Protein AF-A0A5K1BA88-F1 (afdb_monomer_lite)

Radius of gyration: 12.35 Å; chains: 1; bounding box: 27×23×30 Å

Organism: NCBI:txid210225

Foldseek 3Di:
DDPVVQVVVVVVCCVPPPVVVVDPDDDDDDPPDDDPDDDDCVVQPDDVPDDDDHDDD

InterPro domains:
  IPR044845 Glycosyltransferase HPAT/SRGT1-like [PTHR31485] (1-57)

pLDDT: mean 87.38, std 8.11, range [53.75, 95.88]

Sequence (57 aa):
YPAINKPAGVAHWLNHSEDAKNVDWVVILDADMIMRGPILPWEVGAERGKPVAAYYG

Structure (mmCIF, N/CA/C/O backbone):
data_AF-A0A5K1BA88-F1
#
_entry.id   AF-A0A5K1BA88-F1
#
loop_
_atom_site.group_PDB
_atom_site.id
_atom_site.type_symbol
_atom_site.label_atom_id
_atom_site.label_alt_id
_atom_site.label_comp_id
_atom_site.label_asym_id
_atom_site.label_entity_id
_atom_site.label_seq_id
_atom_site.pdbx_PDB_ins_code
_atom_site.Cartn_x
_atom_site.Cartn_y
_atom_site.Cartn_z
_atom_site.occupancy
_atom_site.B_iso_or_equiv
_atom_site.auth_seq_id
_atom_site.auth_comp_id
_atom_site.auth_asym_id
_atom_site.auth_atom_id
_atom_site.pdbx_PDB_model_num
ATOM 1 N N . TYR A 1 1 ? 16.700 8.574 -4.072 1.00 53.75 1 TYR A N 1
ATOM 2 C CA . TYR A 1 1 ? 15.795 8.324 -2.931 1.00 53.75 1 TYR A CA 1
ATOM 3 C C . TYR A 1 1 ? 15.891 6.847 -2.567 1.00 53.75 1 TYR A C 1
ATOM 5 O O . TYR A 1 1 ? 15.646 6.035 -3.451 1.00 53.75 1 TYR A O 1
ATOM 13 N N . PRO A 1 2 ? 16.306 6.472 -1.345 1.00 69.88 2 PRO A N 1
ATOM 14 C CA . PRO A 1 2 ? 16.369 5.068 -0.933 1.00 69.88 2 PRO A CA 1
ATOM 15 C C . PRO A 1 2 ? 15.002 4.369 -1.021 1.00 69.88 2 PRO A C 1
ATOM 17 O O . PRO A 1 2 ? 13.994 4.941 -0.610 1.00 69.88 2 PRO A O 1
ATOM 20 N N . ALA A 1 3 ? 14.960 3.122 -1.505 1.00 64.12 3 ALA A N 1
ATOM 21 C CA . ALA A 1 3 ? 13.722 2.333 -1.607 1.00 64.12 3 ALA A CA 1
ATOM 22 C C . ALA A 1 3 ? 13.027 2.118 -0.246 1.00 64.12 3 ALA A C 1
ATOM 24 O O . ALA A 1 3 ? 11.802 2.048 -0.178 1.00 64.12 3 ALA A O 1
ATOM 25 N N . ILE A 1 4 ? 13.802 2.111 0.846 1.00 69.12 4 ILE A N 1
ATOM 26 C CA . ILE A 1 4 ? 13.308 1.995 2.228 1.00 69.12 4 ILE A CA 1
ATOM 27 C C . ILE A 1 4 ? 12.402 3.162 2.655 1.00 69.12 4 ILE A C 1
ATOM 29 O O . ILE A 1 4 ? 11.598 3.020 3.575 1.00 69.12 4 ILE A O 1
ATOM 33 N N . ASN A 1 5 ? 12.472 4.299 1.957 1.00 83.00 5 ASN A N 1
ATOM 34 C CA . ASN A 1 5 ? 11.652 5.461 2.283 1.00 83.00 5 ASN A CA 1
ATOM 35 C C . ASN A 1 5 ? 10.174 5.247 1.941 1.00 83.00 5 ASN A C 1
ATOM 37 O O . ASN A 1 5 ? 9.330 5.886 2.560 1.00 83.00 5 ASN A O 1
ATOM 41 N N . LYS A 1 6 ? 9.837 4.362 0.988 1.00 87.44 6 LYS A N 1
ATOM 42 C CA . LYS A 1 6 ? 8.434 4.157 0.589 1.00 87.44 6 LYS A CA 1
ATOM 43 C C . LYS A 1 6 ? 7.642 3.420 1.677 1.00 87.44 6 LYS A C 1
ATOM 45 O O . LYS A 1 6 ? 6.644 3.983 2.124 1.00 87.44 6 LYS A O 1
ATOM 50 N N . PRO A 1 7 ? 8.085 2.253 2.199 1.00 87.69 7 PRO A N 1
ATOM 51 C CA . PRO A 1 7 ? 7.396 1.616 3.322 1.00 87.69 7 PRO A CA 1
ATOM 52 C C . PRO A 1 7 ? 7.339 2.507 4.568 1.00 87.69 7 PRO A C 1
ATOM 54 O O . PRO A 1 7 ? 6.299 2.580 5.215 1.00 87.69 7 PRO A O 1
ATOM 57 N N . ALA A 1 8 ? 8.422 3.233 4.876 1.00 90.38 8 ALA A N 1
ATOM 58 C CA . ALA A 1 8 ? 8.455 4.156 6.011 1.00 90.38 8 ALA A CA 1
ATOM 59 C C . ALA A 1 8 ? 7.478 5.332 5.840 1.00 90.38 8 ALA A C 1
ATOM 61 O O . ALA A 1 8 ? 6.777 5.689 6.784 1.00 90.38 8 ALA A O 1
ATOM 62 N N . GLY A 1 9 ? 7.390 5.905 4.636 1.00 91.75 9 GLY A N 1
ATOM 63 C CA . GLY A 1 9 ? 6.452 6.982 4.318 1.00 91.75 9 GLY A CA 1
ATOM 64 C C . GLY A 1 9 ? 4.996 6.534 4.424 1.00 91.75 9 GLY A C 1
ATOM 65 O O . GLY A 1 9 ? 4.189 7.231 5.036 1.00 91.75 9 GLY A O 1
ATOM 66 N N . VAL A 1 10 ? 4.674 5.340 3.914 1.00 91.75 10 VAL A N 1
ATOM 67 C CA . VAL A 1 10 ? 3.332 4.754 4.057 1.00 91.75 10 VAL A CA 1
ATOM 68 C C . VAL A 1 10 ? 3.016 4.474 5.524 1.00 91.75 10 VAL A C 1
ATOM 70 O O . VAL A 1 10 ? 1.954 4.870 5.992 1.00 91.75 10 VAL A O 1
ATOM 73 N N . ALA A 1 11 ? 3.937 3.874 6.281 1.00 90.94 11 ALA A N 1
AT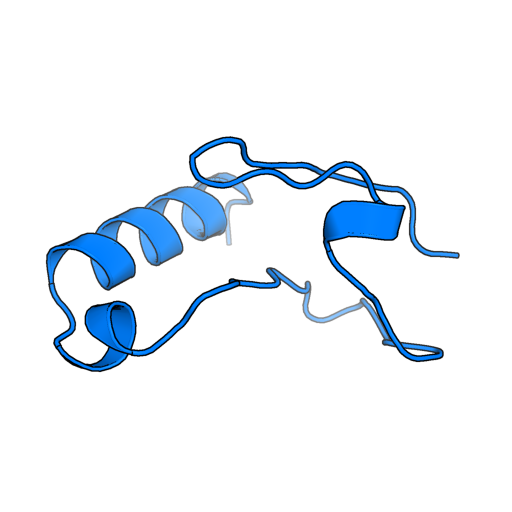OM 74 C CA . ALA A 1 11 ? 3.741 3.633 7.710 1.00 90.94 11 ALA A CA 1
ATOM 75 C C . ALA A 1 11 ? 3.531 4.940 8.493 1.00 90.94 11 ALA A C 1
ATOM 77 O O . ALA A 1 11 ? 2.658 5.015 9.355 1.00 90.94 11 ALA A O 1
ATOM 78 N N . HIS A 1 12 ? 4.295 5.989 8.186 1.00 93.44 12 HIS A N 1
ATOM 79 C CA . HIS A 1 12 ? 4.096 7.300 8.794 1.00 93.44 12 HIS A CA 1
ATOM 80 C C . HIS A 1 12 ? 2.711 7.866 8.453 1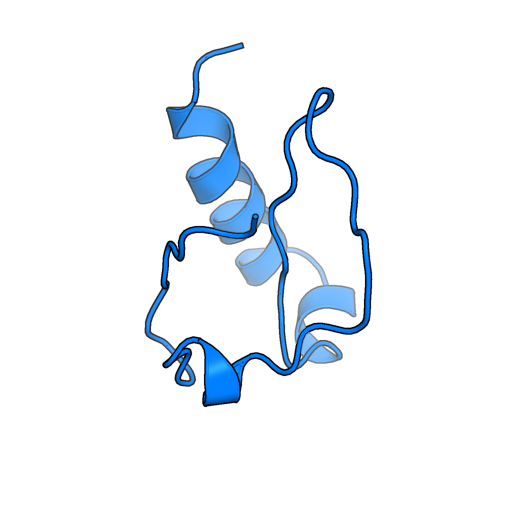.00 93.44 12 HIS A C 1
ATOM 82 O O . HIS A 1 12 ? 1.999 8.304 9.354 1.00 93.44 12 HIS A O 1
ATOM 88 N N . TRP A 1 13 ? 2.306 7.826 7.182 1.00 94.31 13 TRP A N 1
ATOM 89 C CA . TRP A 1 13 ? 1.002 8.319 6.737 1.00 94.31 13 TRP A CA 1
ATOM 90 C C . TRP A 1 13 ? -0.165 7.571 7.398 1.00 94.31 13 TRP A C 1
ATOM 92 O O . TRP A 1 13 ? -1.056 8.220 7.944 1.00 94.31 13 TRP A O 1
ATOM 102 N N . LEU A 1 14 ? -0.104 6.236 7.456 1.00 91.75 14 LEU A N 1
ATOM 103 C CA . LEU A 1 14 ? -1.109 5.394 8.119 1.00 91.75 14 LEU A CA 1
ATOM 104 C C . LEU A 1 14 ? -1.316 5.754 9.599 1.00 91.75 14 LEU A C 1
ATOM 106 O O . LEU A 1 14 ? -2.424 5.630 10.110 1.00 91.75 14 LEU A O 1
ATOM 110 N N . ASN A 1 15 ? -0.263 6.207 10.286 1.00 93.62 15 ASN A N 1
ATOM 111 C CA . ASN A 1 15 ? -0.318 6.540 11.711 1.00 93.62 15 ASN A CA 1
ATOM 112 C C . ASN A 1 15 ? -0.745 7.988 12.007 1.00 93.62 15 ASN A C 1
ATOM 114 O O . ASN A 1 15 ? -1.139 8.273 13.136 1.00 93.62 15 ASN A O 1
ATOM 118 N N . HIS A 1 16 ? -0.649 8.904 11.038 1.00 95.81 16 HIS A N 1
ATOM 119 C CA . HIS A 1 16 ? -0.778 10.345 11.303 1.00 95.81 16 HIS A CA 1
ATOM 120 C C . HIS A 1 16 ? -1.819 11.069 10.438 1.00 95.81 16 HIS A C 1
ATOM 122 O O . HIS A 1 16 ? -2.118 12.228 10.714 1.00 95.81 16 HIS A O 1
ATOM 128 N N . SER A 1 17 ? -2.374 10.435 9.403 1.00 95.88 17 SER A N 1
ATOM 129 C CA . SER A 1 17 ? -3.387 11.045 8.533 1.00 95.88 17 SER A CA 1
ATOM 130 C C . SER A 1 17 ? -4.789 10.535 8.862 1.00 95.88 17 SER A C 1
ATOM 132 O O . SER A 1 17 ? -5.006 9.336 9.020 1.00 95.88 17 SER A O 1
ATOM 134 N N . GLU A 1 18 ? -5.768 11.440 8.941 1.00 95.50 18 GLU A N 1
ATOM 135 C CA . GLU A 1 18 ? -7.176 11.052 9.084 1.00 95.50 18 GLU A CA 1
ATOM 136 C C . GLU A 1 18 ? -7.715 10.365 7.828 1.00 95.50 18 GLU A C 1
ATOM 138 O O . GLU A 1 18 ? -8.501 9.426 7.945 1.00 95.50 18 GLU A O 1
ATOM 143 N N . ASP A 1 19 ? -7.224 10.748 6.648 1.00 93.12 19 ASP A N 1
ATOM 144 C CA . ASP A 1 19 ? -7.597 10.131 5.371 1.00 93.12 19 ASP A CA 1
ATOM 145 C C . ASP A 1 19 ? -7.228 8.649 5.330 1.00 93.12 19 ASP A C 1
ATOM 147 O O . ASP A 1 19 ? -7.950 7.839 4.749 1.00 93.12 19 ASP A O 1
ATOM 151 N N . ALA A 1 20 ? -6.143 8.270 6.013 1.00 92.00 20 ALA A N 1
ATOM 152 C CA . ALA A 1 20 ? -5.701 6.885 6.092 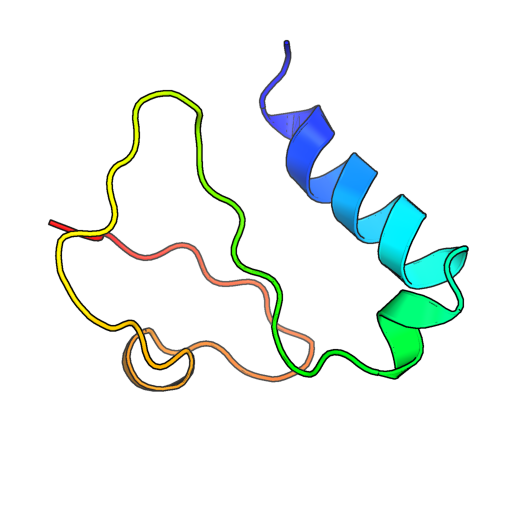1.00 92.00 20 ALA A CA 1
ATOM 153 C C . ALA A 1 20 ? -6.735 5.961 6.768 1.00 92.00 20 ALA A C 1
ATOM 155 O O . ALA A 1 20 ? -6.710 4.750 6.557 1.00 92.00 20 ALA A O 1
ATOM 156 N N . LYS A 1 21 ? -7.674 6.513 7.550 1.00 91.44 21 LYS A N 1
ATOM 157 C CA . LYS A 1 21 ? -8.775 5.753 8.166 1.00 91.44 21 LYS A CA 1
ATOM 158 C C . LYS A 1 21 ? -9.870 5.376 7.163 1.00 91.44 21 LYS A C 1
ATOM 160 O O . LYS A 1 21 ? -10.665 4.489 7.456 1.00 91.44 21 LYS A O 1
ATOM 165 N N . ASN A 1 22 ? -9.906 6.038 6.005 1.00 94.19 22 ASN A N 1
ATOM 166 C CA . ASN A 1 22 ? -10.937 5.885 4.977 1.00 94.19 22 ASN A CA 1
ATOM 167 C C . ASN A 1 22 ? -10.438 5.122 3.739 1.00 94.19 22 ASN A C 1
ATOM 169 O O . ASN A 1 22 ? -11.117 5.111 2.714 1.00 94.19 22 ASN A O 1
ATOM 173 N N . VAL A 1 23 ? -9.255 4.505 3.810 1.00 90.75 23 VAL A N 1
ATOM 174 C CA . VAL A 1 23 ? -8.707 3.685 2.726 1.00 90.75 23 VAL A CA 1
ATOM 175 C C . VAL A 1 23 ? -8.631 2.222 3.139 1.00 90.75 23 VAL A C 1
ATOM 177 O O . VAL A 1 23 ? -8.176 1.883 4.229 1.00 90.75 23 VAL A O 1
ATOM 180 N N . ASP A 1 24 ? -9.041 1.334 2.238 1.00 90.25 24 ASP A N 1
ATOM 181 C CA . ASP A 1 24 ? -8.920 -0.110 2.452 1.00 90.25 24 ASP A CA 1
ATOM 182 C C . ASP A 1 24 ? -7.587 -0.670 1.945 1.00 90.25 24 ASP A C 1
ATOM 184 O O . ASP A 1 24 ? -7.086 -1.662 2.477 1.00 90.25 24 ASP A O 1
ATOM 188 N N . TRP A 1 25 ? -6.999 -0.026 0.931 1.00 90.75 25 TRP A N 1
ATOM 189 C CA . TRP A 1 25 ? -5.821 -0.517 0.219 1.00 90.75 25 TRP A CA 1
ATOM 190 C C . TRP A 1 25 ? -4.878 0.622 -0.162 1.00 90.75 25 TRP A C 1
ATOM 192 O O . TRP A 1 25 ? -5.314 1.703 -0.552 1.00 90.75 25 TRP A O 1
ATOM 202 N N . VAL A 1 26 ? -3.574 0.347 -0.100 1.00 91.75 26 VAL A N 1
ATOM 203 C CA . VAL A 1 26 ? -2.515 1.254 -0.555 1.00 91.75 26 VAL A CA 1
ATOM 204 C C . VAL A 1 26 ? -1.708 0.541 -1.629 1.00 91.75 26 VAL A C 1
ATOM 206 O O . VAL A 1 26 ? -1.157 -0.530 -1.381 1.00 91.75 26 VAL A O 1
ATOM 209 N N . VAL A 1 27 ? -1.616 1.145 -2.812 1.00 91.12 27 VAL A N 1
ATOM 210 C CA . VAL A 1 27 ? -0.732 0.687 -3.889 1.00 91.12 27 VAL A CA 1
ATOM 211 C C . VAL A 1 27 ? 0.484 1.604 -3.918 1.00 91.12 27 VAL A C 1
ATOM 213 O O . VAL A 1 27 ? 0.349 2.813 -4.094 1.00 91.12 27 VAL A O 1
ATOM 216 N N . ILE A 1 28 ? 1.673 1.033 -3.730 1.00 90.38 28 ILE A N 1
ATOM 217 C CA . ILE A 1 28 ? 2.940 1.753 -3.880 1.00 90.38 28 ILE A CA 1
ATOM 218 C C . ILE A 1 28 ? 3.431 1.511 -5.305 1.00 90.38 28 ILE A C 1
ATOM 220 O O . ILE A 1 28 ? 3.709 0.371 -5.669 1.00 90.38 28 ILE A O 1
ATOM 224 N N . LEU A 1 29 ? 3.529 2.580 -6.092 1.00 88.88 29 LEU A N 1
ATOM 225 C CA . LEU A 1 29 ? 3.960 2.548 -7.487 1.00 88.88 29 LEU A CA 1
ATOM 226 C C . LEU A 1 29 ? 5.209 3.419 -7.659 1.00 88.88 29 LEU A C 1
ATOM 228 O O . LEU A 1 29 ? 5.263 4.539 -7.145 1.00 88.88 29 LEU A O 1
ATOM 232 N N . ASP A 1 30 ? 6.207 2.909 -8.375 1.00 87.25 30 ASP A N 1
ATOM 233 C CA . ASP A 1 30 ? 7.427 3.658 -8.674 1.00 87.25 30 ASP A CA 1
ATOM 234 C C . ASP A 1 30 ? 7.224 4.603 -9.862 1.00 87.25 30 ASP A C 1
ATOM 236 O O . ASP A 1 30 ? 6.290 4.458 -10.646 1.00 87.25 30 ASP A O 1
ATOM 240 N N . ALA A 1 31 ? 8.104 5.598 -9.993 1.00 89.06 31 ALA A N 1
ATOM 241 C CA . ALA A 1 31 ? 7.986 6.633 -11.023 1.00 89.06 31 ALA A CA 1
ATOM 242 C C . ALA A 1 31 ? 8.142 6.097 -12.462 1.00 89.06 31 ALA A C 1
ATOM 244 O O . ALA A 1 31 ? 7.775 6.782 -13.412 1.00 89.06 31 ALA A O 1
ATOM 245 N N . ASP A 1 32 ? 8.700 4.899 -12.617 1.00 88.81 32 ASP A N 1
ATOM 246 C CA . ASP A 1 32 ? 8.917 4.186 -13.876 1.00 88.81 32 ASP A CA 1
ATOM 247 C C . ASP A 1 32 ? 7.940 3.014 -14.088 1.00 88.81 32 ASP A C 1
ATOM 249 O O . ASP A 1 32 ? 8.028 2.310 -15.096 1.00 88.81 32 ASP A O 1
ATOM 253 N N . MET A 1 33 ? 6.980 2.812 -13.179 1.00 88.44 33 MET A N 1
ATOM 254 C CA . MET A 1 33 ? 5.941 1.793 -13.318 1.00 88.44 33 MET A CA 1
ATOM 255 C C . MET A 1 33 ? 4.665 2.377 -13.933 1.00 88.44 33 MET A C 1
ATOM 257 O O . MET A 1 33 ? 4.245 3.491 -13.625 1.00 88.44 33 MET A O 1
ATOM 261 N N . ILE A 1 34 ? 4.009 1.590 -14.790 1.00 89.62 34 ILE A N 1
ATOM 262 C CA . ILE A 1 34 ? 2.755 1.962 -15.458 1.00 89.62 34 ILE A CA 1
ATOM 263 C C . ILE A 1 34 ? 1.701 0.896 -15.165 1.00 89.62 34 ILE A C 1
ATOM 265 O O . ILE A 1 34 ? 1.941 -0.294 -15.372 1.00 89.62 34 ILE A O 1
ATOM 269 N N . MET A 1 35 ? 0.509 1.320 -14.737 1.00 89.56 35 MET A N 1
ATOM 270 C CA . MET A 1 35 ? -0.652 0.431 -14.637 1.00 89.56 35 MET A CA 1
ATOM 271 C C . MET A 1 35 ? -1.208 0.147 -16.039 1.00 89.56 35 MET A C 1
ATOM 273 O O . MET A 1 35 ? -1.637 1.065 -16.734 1.00 89.56 35 MET A O 1
ATOM 277 N N . ARG A 1 36 ? -1.191 -1.122 -16.464 1.00 89.56 36 ARG A N 1
ATOM 278 C CA . ARG A 1 36 ? -1.659 -1.574 -17.792 1.00 89.56 36 ARG A CA 1
ATOM 279 C C . ARG A 1 36 ? -3.086 -2.131 -17.784 1.00 89.56 36 ARG A C 1
ATOM 281 O O . ARG A 1 36 ? -3.612 -2.486 -18.832 1.00 89.56 36 ARG A O 1
ATOM 288 N N . GLY A 1 37 ? -3.709 -2.197 -16.614 1.00 89.12 37 GLY A N 1
ATOM 289 C CA . GLY A 1 37 ? -5.054 -2.706 -16.388 1.00 89.12 37 GLY A CA 1
ATOM 290 C C . GLY A 1 37 ? -5.446 -2.607 -14.909 1.00 89.12 37 GLY A C 1
ATOM 291 O O . GLY A 1 37 ? -4.627 -2.194 -14.083 1.00 89.12 37 GLY A O 1
ATOM 292 N N . PRO A 1 38 ? -6.686 -2.973 -14.559 1.00 89.50 38 PRO A N 1
ATOM 293 C CA . PRO A 1 38 ? -7.135 -3.003 -13.170 1.00 89.50 38 PRO A CA 1
ATOM 294 C C . PRO A 1 38 ? -6.284 -3.953 -12.316 1.00 89.50 38 PRO A C 1
ATOM 296 O O . PRO A 1 38 ? -5.803 -4.971 -12.807 1.00 89.50 38 PRO A O 1
ATOM 299 N N . ILE A 1 39 ? -6.125 -3.627 -11.032 1.00 88.25 39 ILE A N 1
ATOM 300 C CA . ILE A 1 39 ? -5.529 -4.512 -10.026 1.00 88.25 39 ILE A CA 1
ATOM 301 C C . ILE A 1 39 ? -6.558 -4.696 -8.919 1.00 88.25 39 ILE A C 1
ATOM 303 O O . ILE A 1 39 ? -6.980 -3.713 -8.306 1.00 88.25 39 ILE A O 1
ATOM 307 N N . LEU A 1 40 ? -6.931 -5.944 -8.639 1.00 90.62 40 LEU A N 1
ATOM 308 C CA . LEU A 1 40 ? -7.662 -6.290 -7.427 1.00 90.62 40 LEU A CA 1
ATOM 309 C C . LEU A 1 40 ? -6.665 -6.842 -6.395 1.00 90.62 40 LEU A C 1
ATOM 311 O O . LEU A 1 40 ? -5.993 -7.837 -6.666 1.00 90.62 40 LEU A O 1
ATOM 315 N N . PRO A 1 41 ? -6.533 -6.230 -5.205 1.00 89.38 41 PRO A N 1
ATOM 316 C CA . PRO A 1 41 ? -5.500 -6.605 -4.235 1.00 89.38 41 PRO A CA 1
ATOM 317 C C . PRO A 1 41 ? -5.495 -8.090 -3.841 1.00 89.38 41 PRO A C 1
ATOM 319 O O . PRO A 1 41 ? -4.435 -8.693 -3.687 1.00 89.38 41 PRO A O 1
ATOM 322 N N . TRP A 1 42 ? -6.666 -8.717 -3.726 1.00 89.94 42 TRP A N 1
ATOM 323 C CA . TRP A 1 42 ? -6.763 -10.140 -3.387 1.00 89.94 42 TRP A CA 1
ATOM 324 C C . TRP A 1 42 ? -6.317 -11.069 -4.524 1.00 89.94 42 TRP A C 1
ATOM 326 O O . TRP A 1 42 ? -5.860 -12.174 -4.246 1.00 89.94 42 TRP A O 1
ATOM 336 N N . GLU A 1 43 ? -6.379 -10.639 -5.788 1.00 90.69 43 GLU A N 1
ATOM 337 C CA . GLU A 1 43 ? -5.872 -11.432 -6.921 1.00 90.69 43 GLU A CA 1
ATOM 338 C C . GLU A 1 43 ? -4.346 -11.551 -6.894 1.00 90.69 43 GLU A C 1
ATOM 340 O O . GLU A 1 43 ? -3.791 -12.532 -7.384 1.00 90.69 43 GLU A O 1
ATOM 345 N N . VAL A 1 44 ? -3.669 -10.588 -6.262 1.00 88.75 44 VAL A N 1
ATOM 346 C CA . VAL A 1 44 ? -2.221 -10.628 -6.020 1.00 88.75 44 VAL A CA 1
ATOM 347 C C . VAL A 1 44 ? -1.865 -11.168 -4.630 1.00 88.75 44 VAL A C 1
ATOM 349 O O . VAL A 1 44 ? -0.702 -11.130 -4.240 1.00 88.75 44 VAL A O 1
ATOM 352 N N . GLY A 1 45 ? -2.841 -11.694 -3.880 1.00 89.44 45 GLY A N 1
ATOM 353 C CA . GLY A 1 45 ? -2.639 -12.309 -2.564 1.00 89.44 45 GLY A CA 1
ATOM 354 C C . GLY A 1 45 ? -2.500 -11.322 -1.401 1.00 89.44 45 GLY A C 1
ATOM 355 O O . GLY A 1 45 ? -2.024 -11.712 -0.330 1.00 89.44 45 GLY A O 1
ATOM 356 N N . ALA A 1 46 ? -2.878 -10.054 -1.595 1.00 91.06 46 ALA A N 1
ATOM 357 C CA . ALA A 1 46 ? -2.875 -9.065 -0.526 1.00 91.06 46 ALA A CA 1
ATOM 358 C C . ALA A 1 46 ? -4.002 -9.334 0.481 1.00 91.06 46 ALA A C 1
ATOM 360 O O . ALA A 1 46 ? -5.144 -9.620 0.121 1.00 91.06 46 ALA A O 1
ATOM 361 N N . GLU A 1 47 ? -3.669 -9.187 1.761 1.00 91.12 47 GLU A N 1
ATOM 362 C CA . GLU A 1 47 ? -4.569 -9.386 2.895 1.00 91.12 47 GLU A CA 1
ATOM 363 C C . GLU A 1 47 ? -4.390 -8.221 3.875 1.00 91.12 47 GLU A C 1
ATOM 365 O O . GLU A 1 47 ? -3.312 -7.622 3.964 1.00 91.12 47 GLU A O 1
ATOM 370 N N . ARG A 1 48 ? -5.435 -7.884 4.639 1.00 86.44 48 ARG A N 1
ATOM 371 C CA . ARG A 1 48 ? -5.352 -6.805 5.633 1.00 86.44 48 ARG A CA 1
ATOM 372 C C . ARG A 1 48 ? -4.224 -7.100 6.630 1.00 86.44 48 ARG A C 1
ATOM 374 O O . ARG A 1 48 ? -4.197 -8.154 7.253 1.0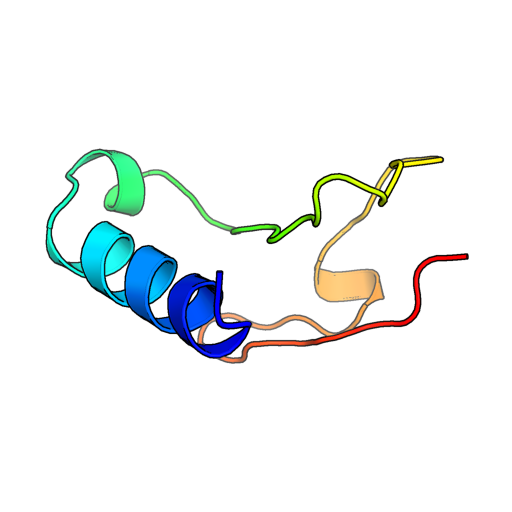0 86.44 48 ARG A O 1
ATOM 381 N N . GLY A 1 49 ? -3.302 -6.148 6.784 1.00 83.62 49 GLY A N 1
ATOM 382 C CA . GLY A 1 49 ? -2.137 -6.277 7.668 1.00 83.62 49 GLY A CA 1
ATOM 383 C C . GLY A 1 49 ? -0.937 -7.015 7.061 1.00 83.62 49 GLY A C 1
ATOM 384 O O . GLY A 1 49 ? 0.092 -7.124 7.726 1.00 83.62 49 GLY A O 1
ATOM 385 N N . LYS A 1 50 ? -1.026 -7.479 5.808 1.00 86.62 50 LYS A N 1
ATOM 386 C CA . LYS A 1 50 ? 0.046 -8.202 5.119 1.00 86.62 50 LYS A CA 1
ATOM 387 C C . LYS A 1 50 ? 0.470 -7.455 3.847 1.00 86.62 50 LYS A C 1
ATOM 389 O O . LYS A 1 50 ? -0.264 -7.478 2.858 1.00 86.62 50 LYS A O 1
ATOM 394 N N . PRO A 1 51 ? 1.645 -6.799 3.834 1.00 87.19 51 PRO A N 1
ATOM 395 C CA . PRO A 1 51 ? 2.162 -6.191 2.616 1.00 87.19 51 PRO A CA 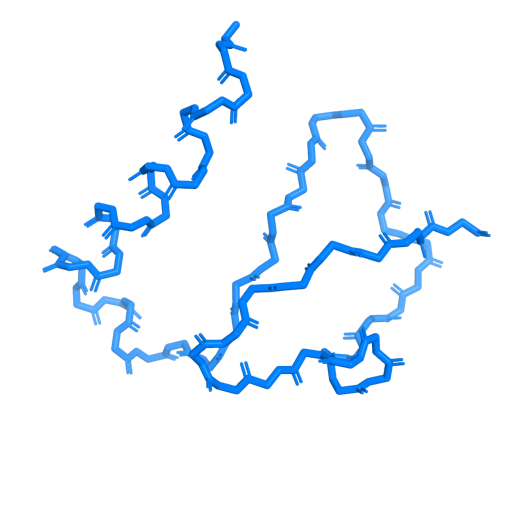1
ATOM 396 C C . PRO A 1 51 ? 2.554 -7.282 1.614 1.00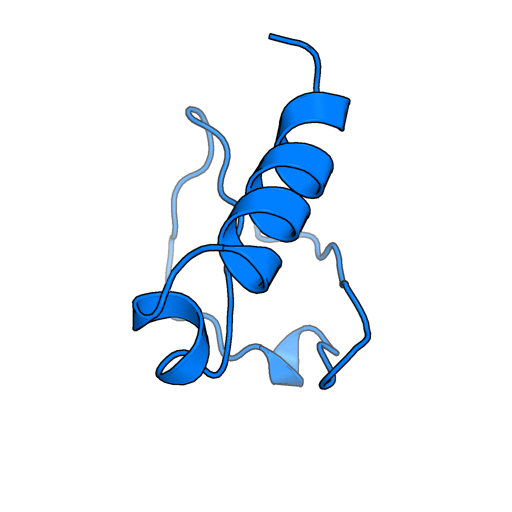 87.19 51 PRO A C 1
ATOM 398 O O . PRO A 1 51 ? 3.185 -8.275 1.983 1.00 87.19 51 PRO A O 1
ATOM 401 N N . VAL A 1 52 ? 2.204 -7.083 0.344 1.00 89.94 52 VAL A N 1
ATOM 402 C CA . VAL A 1 52 ? 2.546 -8.002 -0.746 1.00 89.94 52 VAL A CA 1
ATOM 403 C C . VAL A 1 52 ? 3.212 -7.232 -1.875 1.00 89.94 52 VAL A C 1
ATOM 405 O O . VAL A 1 52 ? 2.732 -6.181 -2.290 1.00 89.94 52 VAL A O 1
ATOM 408 N N . ALA A 1 53 ? 4.326 -7.772 -2.365 1.00 88.75 53 ALA A N 1
ATOM 409 C CA . ALA A 1 53 ? 4.943 -7.359 -3.614 1.00 88.75 53 ALA A CA 1
ATOM 410 C C . ALA A 1 53 ? 4.658 -8.445 -4.654 1.00 88.75 53 ALA A C 1
ATOM 412 O O . ALA A 1 53 ? 4.982 -9.612 -4.434 1.00 88.75 53 ALA A O 1
ATOM 413 N N . ALA A 1 54 ? 4.047 -8.059 -5.768 1.00 83.44 54 ALA A N 1
ATOM 414 C CA . ALA A 1 54 ? 3.723 -8.956 -6.866 1.00 83.44 54 ALA A CA 1
ATOM 415 C C . ALA A 1 54 ? 4.356 -8.443 -8.158 1.00 83.44 54 ALA A C 1
ATOM 417 O O . ALA A 1 54 ? 4.514 -7.236 -8.352 1.00 83.44 54 ALA A O 1
ATOM 418 N N . TYR A 1 55 ? 4.718 -9.369 -9.042 1.00 79.94 55 TYR A N 1
ATOM 419 C CA . TYR A 1 55 ? 5.100 -9.008 -10.397 1.00 79.94 55 TYR A CA 1
ATOM 420 C C . TYR A 1 55 ? 3.858 -8.530 -11.153 1.00 79.94 55 TYR A C 1
ATOM 422 O O . TYR A 1 55 ? 2.841 -9.222 -11.175 1.00 79.94 55 TYR A O 1
ATOM 430 N N . TYR A 1 56 ? 3.945 -7.346 -11.754 1.00 71.88 56 TYR A N 1
ATOM 431 C CA . TYR A 1 56 ? 2.875 -6.747 -12.540 1.00 71.88 56 TYR A CA 1
ATOM 432 C C . TYR A 1 56 ? 3.419 -6.430 -13.933 1.00 71.88 56 TYR A C 1
ATOM 434 O O . TYR A 1 56 ? 4.199 -5.493 -14.116 1.00 71.88 56 TYR A O 1
ATOM 442 N N . GLY A 1 57 ? 3.065 -7.284 -14.892 1.00 67.81 57 GLY A N 1
ATOM 443 C CA . GLY A 1 57 ? 3.689 -7.355 -16.209 1.00 67.81 57 GLY A CA 1
ATOM 444 C C . GLY A 1 57 ? 3.013 -8.408 -17.058 1.00 67.81 57 GLY A C 1
ATOM 445 O O . GLY A 1 57 ? 3.490 -9.554 -17.058 1.00 67.81 57 GLY A O 1
#

Secondary structure (DSSP, 8-state):
--TTHHHHHHHHHHHH-SGGGG-S------TT----S---GGGGT-BTTB-------